Protein AF-A0A7S3HZ36-F1 (afdb_monomer_lite)

Structure (mmCIF, N/CA/C/O backbone):
data_AF-A0A7S3HZ36-F1
#
_entry.id   AF-A0A7S3HZ36-F1
#
loop_
_atom_site.group_PDB
_atom_site.id
_atom_site.type_symbol
_atom_site.label_atom_id
_atom_site.label_alt_id
_atom_site.label_comp_id
_atom_site.label_asym_id
_atom_site.label_entity_id
_atom_site.label_seq_id
_atom_site.pdbx_PDB_ins_code
_atom_site.Cartn_x
_atom_site.Cartn_y
_atom_site.Cartn_z
_atom_site.occupancy
_atom_site.B_iso_or_equiv
_atom_site.auth_seq_id
_atom_site.auth_comp_id
_atom_site.auth_asym_id
_atom_site.auth_atom_id
_atom_site.pdbx_PDB_model_num
ATOM 1 N N . SER A 1 1 ? 4.196 -13.179 -14.953 1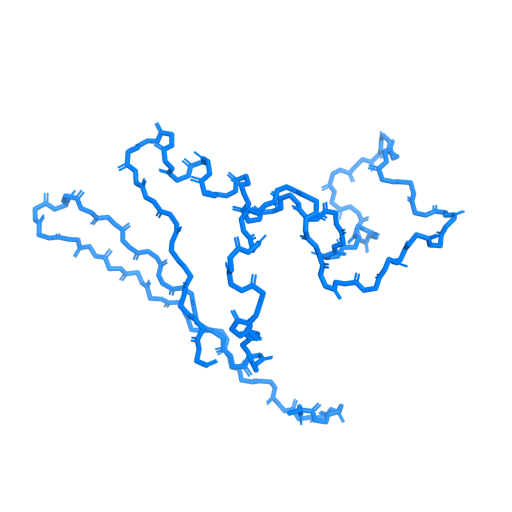.00 50.91 1 SER A N 1
ATOM 2 C CA . SER A 1 1 ? 4.191 -12.236 -16.087 1.00 50.91 1 SER A CA 1
ATOM 3 C C . SER A 1 1 ? 2.968 -12.528 -16.935 1.00 50.91 1 SER A C 1
ATOM 5 O O . SER A 1 1 ? 2.895 -13.584 -17.550 1.00 50.91 1 SER A O 1
ATOM 7 N N . HIS A 1 2 ? 1.959 -11.657 -16.898 1.00 55.88 2 HIS A N 1
ATOM 8 C CA . HIS A 1 2 ? 0.771 -11.819 -17.739 1.00 55.88 2 HIS A CA 1
ATOM 9 C C . HIS A 1 2 ? 1.094 -11.348 -19.160 1.00 55.88 2 HIS A C 1
ATOM 11 O O . HIS A 1 2 ? 1.712 -10.299 -19.337 1.00 55.88 2 HIS A O 1
ATOM 17 N N . SER A 1 3 ? 0.732 -12.144 -20.166 1.00 53.69 3 SER A N 1
ATOM 18 C CA . SER A 1 3 ? 0.863 -11.757 -21.568 1.00 53.69 3 SER A CA 1
ATOM 19 C C . SER A 1 3 ? -0.200 -10.723 -21.940 1.00 53.69 3 SER A C 1
ATOM 21 O O . SER A 1 3 ? -1.306 -10.707 -21.395 1.00 53.69 3 SER A O 1
ATOM 23 N N . VAL A 1 4 ? 0.142 -9.856 -22.892 1.00 55.03 4 VAL A N 1
ATOM 24 C CA . VAL A 1 4 ? -0.783 -8.885 -23.483 1.00 55.03 4 VAL A CA 1
ATOM 25 C C . VAL A 1 4 ? -1.951 -9.655 -24.115 1.00 55.03 4 VAL A C 1
ATOM 27 O O . VAL A 1 4 ? -1.750 -10.397 -25.072 1.00 55.03 4 VAL A O 1
ATOM 30 N N . GLY A 1 5 ? -3.150 -9.527 -23.536 1.00 61.34 5 GLY A N 1
ATOM 31 C CA . GLY A 1 5 ? -4.371 -10.225 -23.969 1.00 61.34 5 GLY A CA 1
ATOM 32 C C . GLY A 1 5 ? -4.980 -11.193 -22.945 1.00 61.34 5 GLY A C 1
ATOM 33 O O . GLY A 1 5 ? -6.094 -11.665 -23.156 1.00 61.34 5 GLY A O 1
ATOM 34 N N . ALA A 1 6 ? -4.301 -11.474 -21.828 1.00 70.31 6 ALA A N 1
ATOM 35 C CA . ALA A 1 6 ? -4.882 -12.241 -20.726 1.00 70.31 6 ALA A CA 1
ATOM 36 C C . ALA A 1 6 ? -5.792 -11.356 -19.853 1.00 70.31 6 ALA A C 1
ATOM 38 O O . ALA A 1 6 ? -5.443 -10.217 -19.543 1.00 70.31 6 ALA A O 1
ATOM 39 N N . HIS A 1 7 ? -6.942 -11.889 -19.425 1.00 86.62 7 HIS A N 1
ATOM 40 C CA . HIS A 1 7 ? -7.785 -11.245 -18.416 1.00 86.62 7 HIS A CA 1
ATOM 41 C C . HIS A 1 7 ? -6.961 -11.045 -17.137 1.00 86.62 7 HIS A C 1
ATOM 43 O O . HIS A 1 7 ? -6.519 -12.020 -16.524 1.00 86.62 7 HIS A O 1
ATOM 49 N N . LEU A 1 8 ? -6.722 -9.788 -16.758 1.00 89.44 8 LEU A N 1
ATOM 50 C CA . LEU A 1 8 ? -5.951 -9.474 -15.561 1.00 89.44 8 LEU A CA 1
ATOM 51 C C . LEU A 1 8 ? -6.710 -9.955 -14.313 1.00 89.44 8 LEU A C 1
ATOM 53 O O . LEU A 1 8 ? -7.940 -9.843 -14.267 1.00 89.44 8 LEU A O 1
ATOM 57 N N . PRO A 1 9 ? -6.014 -10.505 -13.306 1.00 93.12 9 PRO A N 1
ATOM 58 C CA . PRO A 1 9 ? -6.655 -10.862 -12.048 1.00 93.12 9 PRO A CA 1
ATOM 59 C C . PRO A 1 9 ? -7.270 -9.606 -11.405 1.00 93.12 9 PRO A C 1
ATOM 61 O O . PRO A 1 9 ? -6.659 -8.534 -11.442 1.00 93.12 9 PRO A O 1
ATOM 64 N N . PRO A 1 10 ? -8.484 -9.699 -10.836 1.00 95.25 10 PRO A N 1
ATOM 65 C CA . PRO A 1 10 ? -9.137 -8.548 -10.232 1.00 95.25 10 PRO A CA 1
ATOM 66 C C . PRO A 1 10 ? -8.415 -8.118 -8.953 1.00 95.25 10 PRO A C 1
ATOM 68 O O . PRO A 1 10 ? -7.973 -8.953 -8.161 1.00 95.25 10 PRO A O 1
ATOM 71 N N . ILE A 1 11 ? -8.382 -6.809 -8.708 1.00 96.38 11 ILE A N 1
ATOM 72 C CA . ILE A 1 11 ? -7.985 -6.260 -7.411 1.00 96.38 11 ILE A CA 1
ATOM 73 C C . ILE A 1 11 ? -9.088 -6.574 -6.400 1.00 96.38 11 ILE A C 1
ATOM 75 O O . ILE A 1 11 ? -10.256 -6.247 -6.615 1.00 96.38 11 ILE A O 1
ATOM 79 N N . LYS A 1 12 ? -8.721 -7.211 -5.289 1.00 97.88 12 LYS A N 1
ATOM 80 C CA . LYS A 1 12 ? -9.650 -7.571 -4.212 1.00 97.88 12 LYS A CA 1
ATOM 81 C C . LYS A 1 12 ? -9.557 -6.519 -3.115 1.00 97.88 12 LYS A C 1
ATOM 83 O O . LYS A 1 12 ? -8.483 -6.313 -2.553 1.00 97.88 12 LYS A O 1
ATOM 88 N N . VAL A 1 13 ? -10.680 -5.878 -2.800 1.00 98.12 13 VAL A N 1
ATOM 89 C CA . VAL A 1 13 ? -10.792 -4.924 -1.689 1.00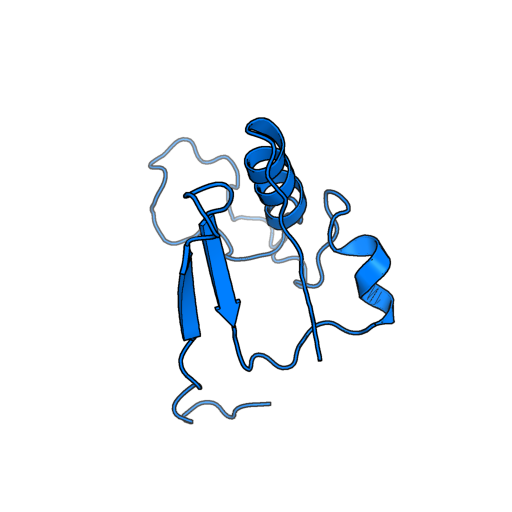 98.12 13 VAL A CA 1
ATOM 90 C C . VAL A 1 13 ? -11.689 -5.525 -0.618 1.00 98.12 13 VAL A C 1
ATOM 92 O O . VAL A 1 13 ? -12.808 -5.944 -0.906 1.00 98.12 13 VAL A O 1
ATOM 95 N N . ILE A 1 14 ? -11.189 -5.585 0.612 1.00 97.81 14 ILE A N 1
ATOM 96 C CA . ILE A 1 14 ? -11.929 -6.052 1.785 1.00 97.81 14 ILE A CA 1
ATOM 97 C C . ILE A 1 14 ? -11.990 -4.901 2.778 1.00 97.81 14 ILE A C 1
ATOM 99 O O . ILE A 1 14 ? -10.954 -4.345 3.137 1.00 97.81 14 ILE A O 1
ATOM 103 N N . ILE A 1 15 ? -13.199 -4.570 3.219 1.00 96.94 15 ILE A N 1
ATOM 104 C CA . ILE A 1 15 ? -13.450 -3.593 4.275 1.00 96.94 15 ILE A CA 1
ATOM 105 C C . ILE A 1 15 ? -13.885 -4.383 5.502 1.00 96.94 15 ILE A C 1
ATOM 107 O O . ILE A 1 15 ? -14.808 -5.193 5.417 1.00 96.94 15 ILE A O 1
ATOM 111 N N . ALA A 1 16 ? -13.187 -4.183 6.611 1.00 95.69 16 ALA A N 1
ATOM 112 C CA . ALA A 1 16 ? -13.479 -4.821 7.882 1.00 95.69 16 ALA A CA 1
ATOM 113 C C . ALA A 1 16 ? -13.569 -3.766 8.983 1.00 95.69 16 ALA A C 1
ATOM 115 O O . ALA A 1 16 ? -12.874 -2.751 8.942 1.00 95.69 16 ALA A O 1
ATOM 116 N N . ASP A 1 17 ? -14.423 -4.048 9.954 1.00 95.12 17 ASP A N 1
ATOM 117 C CA . ASP A 1 17 ? -14.623 -3.254 11.157 1.00 95.12 17 ASP A CA 1
ATOM 118 C C . ASP A 1 17 ? -14.101 -4.055 12.354 1.00 95.12 17 ASP A C 1
ATOM 120 O O . ASP A 1 17 ? -14.301 -5.274 12.429 1.00 95.12 17 ASP A O 1
ATOM 124 N N . GLY A 1 18 ? -13.358 -3.385 13.227 1.00 89.56 18 GLY A N 1
ATOM 125 C CA . GLY A 1 18 ? -12.775 -3.949 14.435 1.00 89.56 18 GLY A CA 1
ATOM 126 C C . GLY A 1 18 ? -13.815 -4.145 15.534 1.00 89.56 18 GLY A C 1
ATOM 127 O O . GLY A 1 18 ? -14.955 -3.684 15.450 1.00 89.56 18 GLY A O 1
ATOM 128 N N . GLU A 1 19 ? -13.429 -4.830 16.610 1.00 91.00 19 GLU A N 1
ATOM 129 C CA . GLU A 1 19 ? -14.305 -4.929 17.776 1.00 91.00 19 GLU A CA 1
ATOM 130 C C . GLU A 1 19 ? -14.590 -3.518 18.318 1.00 91.00 19 GLU A C 1
ATOM 132 O O . GLU A 1 19 ? -13.688 -2.688 18.393 1.00 91.00 19 GLU A O 1
ATOM 137 N N . LYS A 1 20 ? -15.854 -3.225 18.652 1.00 90.06 20 LYS A N 1
ATOM 138 C CA . LYS A 1 20 ? -16.298 -1.920 19.187 1.00 90.06 20 LYS A CA 1
ATOM 139 C C . LYS A 1 20 ? -15.942 -0.701 18.315 1.00 90.06 20 LYS A C 1
ATOM 141 O O . LYS A 1 20 ? -15.905 0.413 18.837 1.00 90.06 20 LYS A O 1
ATOM 146 N N . ASN A 1 21 ? -15.743 -0.887 17.009 1.00 85.06 21 ASN A N 1
ATOM 147 C CA . ASN A 1 21 ? -15.362 0.167 16.062 1.00 85.06 21 ASN A CA 1
ATOM 148 C C . ASN A 1 21 ? -14.020 0.836 16.417 1.00 85.06 21 ASN A C 1
ATOM 150 O O . ASN A 1 21 ? -13.825 2.026 16.165 1.00 85.06 21 ASN A O 1
ATOM 154 N N . GLU A 1 22 ? -13.114 0.090 17.056 1.00 92.31 22 GLU A N 1
ATOM 155 C CA . GLU A 1 22 ? -11.784 0.579 17.438 1.00 92.31 22 GLU A CA 1
ATOM 156 C C . GLU A 1 22 ? -10.877 0.762 16.210 1.00 92.31 22 GLU A C 1
ATOM 158 O O . GLU A 1 22 ? -10.066 1.685 16.175 1.00 92.31 22 GLU A O 1
ATOM 163 N N . ASP A 1 23 ? -11.080 -0.063 15.177 1.00 92.06 23 ASP A N 1
ATOM 164 C CA . ASP A 1 23 ? -10.305 -0.070 13.938 1.00 92.06 23 ASP A CA 1
ATOM 165 C C . ASP A 1 23 ? -11.220 -0.180 12.713 1.00 92.06 23 ASP A C 1
ATOM 167 O O . ASP A 1 23 ? -12.188 -0.933 12.712 1.00 92.06 23 ASP A O 1
ATOM 171 N N . VAL A 1 24 ? -10.856 0.483 11.615 1.00 94.81 24 VAL A N 1
ATOM 172 C CA . VAL A 1 24 ? -11.422 0.218 10.284 1.00 94.81 24 VAL A CA 1
ATOM 173 C C . VAL A 1 24 ? -10.282 -0.171 9.357 1.00 94.81 24 VAL A C 1
ATOM 175 O O . VAL A 1 24 ? -9.335 0.592 9.162 1.00 94.81 24 VAL A O 1
ATOM 178 N N . VAL A 1 25 ? -10.365 -1.361 8.763 1.00 96.12 25 VAL A N 1
ATOM 179 C CA . VAL A 1 25 ? -9.312 -1.905 7.900 1.00 96.12 25 VAL A CA 1
ATOM 180 C C . VAL A 1 25 ? -9.800 -1.975 6.463 1.00 96.12 25 VAL A C 1
ATOM 182 O O . VAL A 1 25 ? -10.771 -2.661 6.151 1.00 96.12 25 VAL A O 1
ATOM 185 N N . ILE A 1 26 ? -9.066 -1.321 5.564 1.00 97.62 26 ILE A N 1
ATOM 186 C CA . ILE A 1 26 ? -9.229 -1.462 4.117 1.00 97.62 26 ILE A CA 1
ATOM 187 C C . ILE A 1 26 ? -8.034 -2.256 3.597 1.00 97.62 26 ILE A C 1
ATOM 189 O O . ILE A 1 26 ? -6.920 -1.740 3.505 1.00 97.62 26 ILE A O 1
ATOM 193 N N . LYS A 1 27 ? -8.251 -3.528 3.257 1.00 97.94 27 LYS A N 1
ATOM 194 C CA . LYS A 1 27 ? -7.222 -4.383 2.663 1.00 97.94 27 LYS A CA 1
ATOM 195 C C . LYS A 1 27 ? -7.388 -4.417 1.151 1.00 97.94 27 LYS A C 1
ATOM 197 O O . LYS A 1 27 ? -8.386 -4.930 0.652 1.00 97.94 27 LYS A O 1
ATOM 202 N N . VAL A 1 28 ? -6.378 -3.927 0.440 1.00 98.19 28 VAL A N 1
ATOM 203 C CA . VAL A 1 28 ? -6.267 -4.018 -1.020 1.00 98.19 28 VAL A CA 1
ATOM 204 C C . VAL A 1 28 ? -5.284 -5.136 -1.357 1.00 98.19 28 VAL A C 1
ATOM 206 O O . VAL A 1 28 ? -4.207 -5.212 -0.769 1.00 98.19 28 VAL A O 1
ATOM 209 N N . SER A 1 29 ? -5.658 -6.045 -2.252 1.00 97.88 29 SER A N 1
ATOM 210 C CA . SER A 1 29 ? -4.816 -7.169 -2.669 1.00 97.88 29 SER A CA 1
ATOM 211 C C . SER A 1 29 ? -4.800 -7.298 -4.186 1.00 97.88 29 SER A C 1
ATOM 213 O O . SER A 1 29 ? -5.855 -7.324 -4.822 1.00 97.88 29 SER A O 1
ATOM 215 N N . ASP A 1 30 ? -3.598 -7.408 -4.741 1.00 96.19 30 ASP A N 1
ATOM 216 C CA . ASP A 1 30 ? -3.335 -7.610 -6.161 1.00 96.19 30 ASP A CA 1
ATOM 217 C C . ASP A 1 30 ? -2.548 -8.908 -6.409 1.00 96.19 30 ASP A C 1
ATOM 219 O O . ASP A 1 30 ? -2.037 -9.539 -5.484 1.00 96.19 30 ASP A O 1
ATOM 223 N N . GLU A 1 31 ? -2.469 -9.312 -7.677 1.00 95.56 31 GLU A N 1
ATOM 224 C CA . GLU A 1 31 ? -1.655 -10.441 -8.146 1.00 95.56 31 GLU A CA 1
ATOM 225 C C . GLU A 1 31 ? -0.583 -9.947 -9.146 1.00 95.56 31 GLU A C 1
ATOM 227 O O . GLU A 1 31 ? -0.251 -10.604 -10.130 1.00 95.56 31 GLU A O 1
ATOM 232 N N . GLY A 1 32 ? -0.025 -8.756 -8.898 1.00 92.06 32 GLY A N 1
ATOM 233 C CA . GLY A 1 32 ? 0.945 -8.059 -9.750 1.00 92.06 32 GLY A CA 1
ATOM 234 C C . GLY A 1 32 ? 2.383 -8.583 -9.673 1.00 92.06 32 GLY A C 1
ATOM 235 O O . GLY A 1 32 ? 3.280 -8.008 -10.286 1.00 92.06 32 GLY A O 1
ATOM 236 N N . GLY A 1 33 ? 2.622 -9.675 -8.943 1.00 93.69 33 GLY A N 1
ATOM 237 C CA . GLY A 1 33 ? 3.940 -10.307 -8.802 1.00 93.69 33 GLY A CA 1
ATOM 238 C C . GLY A 1 33 ? 4.766 -9.836 -7.601 1.00 93.69 33 GLY A C 1
ATOM 239 O O . GLY A 1 33 ? 5.848 -10.375 -7.381 1.00 93.69 33 GLY A O 1
ATOM 240 N N . GLY A 1 34 ? 4.249 -8.893 -6.810 1.00 94.88 34 GLY A N 1
ATOM 241 C CA . GLY A 1 34 ? 4.832 -8.498 -5.528 1.00 94.88 34 GLY A CA 1
ATOM 242 C C . GLY A 1 34 ? 6.068 -7.594 -5.613 1.00 94.88 34 GLY A C 1
ATOM 243 O O . GLY A 1 34 ? 6.455 -7.079 -6.662 1.00 94.88 34 GLY A O 1
ATOM 244 N N . ILE A 1 35 ? 6.682 -7.378 -4.452 1.00 96.31 35 ILE A N 1
ATOM 245 C CA . ILE A 1 35 ? 7.848 -6.534 -4.208 1.00 96.31 35 ILE A CA 1
ATOM 246 C C . ILE A 1 35 ? 9.026 -7.435 -3.809 1.00 96.31 35 ILE A C 1
ATOM 248 O O . ILE A 1 35 ? 8.935 -8.158 -2.813 1.00 96.31 35 ILE A O 1
ATOM 252 N N . PRO A 1 36 ? 10.179 -7.357 -4.503 1.00 95.81 36 PRO A N 1
ATOM 253 C CA . PRO A 1 36 ? 11.383 -8.068 -4.090 1.00 95.81 36 PRO A CA 1
ATOM 254 C C . PRO A 1 36 ? 11.769 -7.746 -2.641 1.00 95.81 36 PRO A C 1
ATOM 256 O O . PRO A 1 36 ? 11.819 -6.580 -2.244 1.00 95.81 36 PRO A O 1
ATOM 259 N N . ARG A 1 37 ? 12.129 -8.764 -1.849 1.00 95.50 37 ARG A N 1
ATOM 260 C CA . ARG A 1 37 ? 12.499 -8.588 -0.428 1.00 95.50 37 ARG A CA 1
ATOM 261 C C . ARG A 1 37 ? 13.636 -7.584 -0.211 1.00 95.50 37 ARG A C 1
ATOM 263 O O . ARG A 1 37 ? 13.645 -6.887 0.797 1.00 95.50 37 ARG A O 1
ATOM 270 N N . SER A 1 38 ? 14.556 -7.463 -1.169 1.00 96.38 38 SER A N 1
ATOM 271 C CA . SER A 1 38 ? 15.638 -6.468 -1.157 1.00 96.38 38 SER A CA 1
ATOM 272 C C . SER A 1 38 ? 15.143 -5.016 -1.221 1.00 96.38 38 SER A C 1
ATOM 274 O O . SER A 1 38 ? 15.865 -4.103 -0.825 1.00 96.38 38 SER A O 1
ATOM 276 N N . HIS A 1 39 ? 13.926 -4.776 -1.716 1.00 96.31 39 HIS A N 1
ATOM 277 C CA . HIS A 1 39 ? 13.321 -3.447 -1.817 1.00 96.31 39 HIS A CA 1
ATOM 278 C C . HIS A 1 39 ? 12.468 -3.081 -0.602 1.00 96.31 39 HIS A C 1
ATOM 280 O O . HIS A 1 39 ? 12.325 -1.891 -0.329 1.00 96.31 39 HIS A O 1
ATOM 286 N N . MET A 1 40 ? 11.961 -4.063 0.154 1.00 95.75 40 MET A N 1
ATOM 287 C CA . MET A 1 40 ? 11.082 -3.843 1.313 1.00 95.75 40 MET A CA 1
ATOM 288 C C . MET A 1 40 ? 11.589 -2.788 2.314 1.00 95.75 40 MET A C 1
ATOM 290 O O . MET A 1 40 ? 10.778 -1.966 2.734 1.00 95.75 40 MET A O 1
ATOM 294 N N . PRO A 1 41 ? 12.893 -2.703 2.658 1.00 96.50 41 PRO A N 1
ATOM 295 C CA . PRO A 1 41 ? 13.375 -1.666 3.575 1.00 96.50 41 PRO A CA 1
ATOM 296 C C . PRO A 1 41 ? 13.223 -0.228 3.053 1.00 96.50 41 PRO A C 1
ATOM 298 O O . PRO A 1 41 ? 13.285 0.712 3.839 1.00 96.50 41 PRO A O 1
ATOM 301 N N . ARG A 1 42 ? 13.049 -0.041 1.736 1.00 96.69 42 ARG A N 1
ATOM 302 C CA . ARG A 1 42 ? 13.059 1.268 1.063 1.00 96.69 42 ARG A CA 1
ATOM 303 C C . ARG A 1 42 ? 11.700 1.712 0.526 1.00 96.69 42 ARG A C 1
ATOM 305 O O . ARG A 1 42 ? 11.582 2.854 0.107 1.00 96.69 42 ARG A O 1
ATOM 312 N N . ILE A 1 43 ? 10.668 0.864 0.542 1.00 96.56 43 ILE A N 1
ATOM 313 C CA . ILE A 1 43 ? 9.363 1.186 -0.078 1.00 96.56 43 ILE A CA 1
ATOM 314 C C . ILE A 1 43 ? 8.675 2.420 0.527 1.00 96.56 43 ILE A C 1
ATOM 316 O O . ILE A 1 43 ? 7.870 3.062 -0.136 1.00 96.56 43 ILE A O 1
ATOM 320 N N . PHE A 1 44 ? 9.008 2.765 1.774 1.00 97.12 44 PHE A N 1
ATOM 321 C CA . PHE A 1 44 ? 8.523 3.970 2.451 1.00 97.12 44 PHE A CA 1
ATOM 322 C C . PHE A 1 44 ? 9.530 5.129 2.431 1.00 97.12 44 PHE A C 1
ATOM 324 O O . PHE A 1 44 ? 9.281 6.158 3.051 1.00 97.12 44 PHE A O 1
ATOM 331 N N . SER A 1 45 ? 10.676 4.992 1.765 1.00 96.88 45 SER A N 1
ATOM 332 C CA . SER A 1 45 ? 11.611 6.101 1.585 1.00 96.88 45 SER A CA 1
ATOM 333 C C . SER A 1 45 ? 11.071 7.058 0.525 1.00 96.88 45 SER A C 1
ATOM 335 O O . SER A 1 45 ? 10.674 6.630 -0.557 1.00 96.88 45 SER A O 1
ATOM 337 N N . TYR A 1 46 ? 11.085 8.359 0.816 1.00 95.06 46 TYR A N 1
ATOM 338 C CA . TYR A 1 46 ? 10.772 9.375 -0.188 1.00 95.06 46 TYR A CA 1
ATOM 339 C C . TYR A 1 46 ? 11.692 9.238 -1.404 1.00 95.06 46 TYR A C 1
ATOM 341 O O . TYR A 1 46 ? 12.886 8.970 -1.260 1.00 95.06 46 TYR A O 1
ATOM 349 N N . LEU A 1 47 ? 11.119 9.442 -2.591 1.00 91.62 47 LEU A N 1
ATOM 350 C CA . LEU A 1 47 ? 11.780 9.357 -3.897 1.00 91.62 47 LEU A CA 1
ATOM 351 C C . LEU A 1 47 ? 12.279 7.953 -4.286 1.00 91.62 47 LEU A C 1
ATOM 353 O O . LEU A 1 47 ? 12.846 7.787 -5.365 1.00 91.62 47 LEU A O 1
ATOM 357 N N . PHE A 1 48 ? 12.049 6.921 -3.467 1.00 93.56 48 PHE A N 1
ATOM 358 C CA . PHE A 1 48 ? 12.315 5.548 -3.885 1.00 93.56 48 PHE A CA 1
ATOM 359 C C . PHE A 1 48 ? 11.285 5.113 -4.934 1.00 93.56 48 PHE A C 1
ATOM 361 O O . PHE A 1 48 ? 10.076 5.178 -4.717 1.00 93.56 48 PHE A O 1
ATOM 368 N N . THR A 1 49 ? 11.770 4.649 -6.083 1.00 91.69 49 THR A N 1
ATOM 369 C CA . THR A 1 49 ? 10.943 4.189 -7.199 1.00 91.69 49 THR A CA 1
ATOM 370 C C . THR A 1 49 ? 11.649 3.059 -7.941 1.00 91.69 49 THR A C 1
ATOM 372 O O . THR A 1 49 ? 12.877 3.028 -8.030 1.00 91.69 49 THR A O 1
ATOM 375 N N . THR A 1 50 ? 10.873 2.122 -8.478 1.00 90.88 50 THR A N 1
ATOM 376 C CA . THR A 1 50 ? 11.348 1.106 -9.432 1.00 90.88 50 THR A CA 1
ATOM 377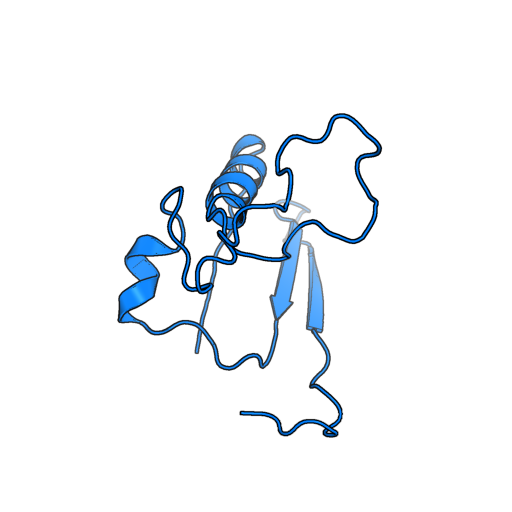 C C . THR A 1 50 ? 10.873 1.386 -10.851 1.00 90.88 50 THR A C 1
ATOM 379 O O . THR A 1 50 ? 11.262 0.668 -11.769 1.00 90.88 50 THR A O 1
ATOM 382 N N . ALA A 1 51 ? 10.012 2.393 -11.038 1.00 86.75 51 ALA A N 1
ATOM 383 C CA . ALA A 1 51 ? 9.645 2.841 -12.370 1.00 86.75 51 ALA A CA 1
ATOM 384 C C . ALA A 1 51 ? 10.913 3.361 -13.046 1.00 86.75 51 ALA A C 1
ATOM 386 O O . ALA A 1 51 ? 11.657 4.151 -12.456 1.00 86.75 51 ALA A O 1
ATOM 387 N N . THR A 1 52 ? 11.159 2.917 -14.278 1.00 74.31 52 THR A N 1
ATOM 388 C CA . THR A 1 52 ? 12.147 3.582 -15.119 1.00 74.31 52 THR A CA 1
ATOM 389 C C . THR A 1 52 ? 11.747 5.044 -15.196 1.00 74.31 52 THR A C 1
ATOM 391 O O . THR A 1 52 ? 10.564 5.321 -15.414 1.00 74.31 52 THR A O 1
ATOM 394 N N . PRO A 1 53 ? 12.679 5.978 -14.990 1.00 60.25 53 PRO A N 1
ATOM 395 C CA . PRO A 1 53 ? 12.349 7.373 -15.127 1.00 60.25 53 PRO A CA 1
ATOM 396 C C . PRO A 1 53 ? 11.806 7.617 -16.533 1.00 60.25 53 PRO A C 1
ATOM 398 O O . PRO A 1 53 ? 12.563 7.645 -17.495 1.00 60.25 53 PRO A O 1
ATOM 401 N N . ALA A 1 54 ? 10.502 7.866 -16.641 1.00 53.22 54 ALA A N 1
ATOM 402 C CA . ALA A 1 54 ? 9.931 8.610 -17.755 1.00 53.22 54 ALA A CA 1
ATOM 403 C C . ALA A 1 54 ? 10.303 10.099 -17.605 1.00 53.22 54 ALA A C 1
ATOM 405 O O . ALA A 1 54 ? 9.487 10.983 -17.838 1.00 53.22 54 ALA A O 1
ATOM 406 N N . PHE A 1 55 ? 11.546 10.392 -17.197 1.00 50.91 55 PHE A N 1
ATOM 407 C CA . PHE A 1 55 ? 12.151 11.714 -17.323 1.00 50.91 55 PHE A CA 1
ATOM 408 C C . PHE A 1 55 ? 12.541 11.938 -18.794 1.00 50.91 55 PHE A C 1
ATOM 410 O O . PHE A 1 55 ? 13.621 12.440 -19.085 1.00 50.91 55 PHE A O 1
ATOM 417 N N . ASP A 1 56 ? 11.668 11.573 -19.736 1.00 45.12 56 ASP A N 1
ATOM 418 C CA . ASP A 1 56 ? 11.700 12.146 -21.073 1.00 45.12 56 ASP A CA 1
ATOM 419 C C . ASP A 1 56 ? 11.112 13.553 -20.940 1.00 45.12 56 ASP A C 1
ATOM 421 O O . ASP A 1 56 ? 9.902 13.761 -20.950 1.00 45.12 56 ASP A O 1
ATOM 425 N N . ALA A 1 57 ? 12.006 14.492 -20.627 1.00 45.25 57 ALA A N 1
ATOM 426 C CA . ALA A 1 57 ? 12.136 15.856 -21.150 1.00 45.25 57 ALA A CA 1
ATOM 427 C C . ALA A 1 57 ? 10.896 16.650 -21.652 1.00 45.25 57 ALA A C 1
ATOM 429 O O . ALA A 1 57 ? 11.065 17.534 -22.489 1.00 45.25 57 ALA A O 1
ATOM 430 N N . GLY A 1 58 ? 9.673 16.413 -21.169 1.00 49.19 58 GLY A N 1
ATOM 431 C CA . GLY A 1 58 ? 8.490 17.104 -21.705 1.00 49.19 58 GLY A CA 1
ATOM 432 C C . GLY A 1 58 ? 7.181 16.969 -20.928 1.00 49.19 58 GLY A C 1
ATOM 433 O O . GLY A 1 58 ? 6.314 17.822 -21.092 1.00 49.19 58 GLY A O 1
ATOM 434 N N . SER A 1 59 ? 7.029 15.975 -20.047 1.00 52.53 59 SER A N 1
ATOM 435 C CA . SER A 1 59 ? 5.870 15.903 -19.144 1.00 52.53 59 SER A CA 1
ATOM 436 C C . SER A 1 59 ? 6.026 16.961 -18.055 1.00 52.53 59 SER A C 1
ATOM 438 O O . SER A 1 59 ? 6.755 16.767 -17.079 1.00 52.53 59 SER A O 1
ATOM 440 N N . SER A 1 60 ? 5.366 18.101 -18.219 1.00 51.25 60 SER A N 1
ATOM 441 C CA . SER A 1 60 ? 5.321 19.172 -17.233 1.00 51.25 60 SER A CA 1
ATOM 442 C C . SER A 1 60 ? 4.626 18.690 -15.959 1.00 51.25 60 SER A C 1
ATOM 444 O O . SER A 1 60 ? 3.433 18.875 -15.767 1.00 51.25 60 SER A O 1
ATOM 446 N N . ILE A 1 61 ? 5.407 18.130 -15.033 1.00 54.69 61 ILE A N 1
ATOM 447 C CA . ILE A 1 61 ? 4.989 17.764 -13.664 1.00 54.69 61 ILE A CA 1
ATOM 448 C C . ILE A 1 61 ? 4.322 18.957 -12.935 1.00 54.69 61 ILE A C 1
ATOM 450 O O . ILE A 1 61 ? 3.597 18.771 -11.964 1.00 54.69 61 ILE A O 1
ATOM 454 N N . PHE A 1 62 ? 4.535 20.183 -13.428 1.00 52.31 62 PHE A N 1
ATOM 455 C CA . PHE A 1 62 ? 3.998 21.432 -12.893 1.00 52.31 62 PHE A CA 1
ATOM 456 C C . PHE A 1 62 ? 3.196 22.260 -13.917 1.00 52.31 62 PHE A C 1
ATOM 458 O O . PHE A 1 62 ? 3.140 23.482 -13.781 1.00 52.31 62 PHE A O 1
ATOM 465 N N . SER A 1 63 ? 2.605 21.670 -14.969 1.00 48.97 63 SER A N 1
ATOM 466 C CA . SER A 1 63 ? 1.679 22.445 -15.812 1.00 48.97 63 SER A CA 1
ATOM 467 C C . SER A 1 63 ? 0.446 22.825 -14.998 1.00 48.97 63 SER A C 1
ATOM 469 O O . SER A 1 63 ? -0.344 21.972 -14.611 1.00 48.97 63 SER A O 1
ATOM 471 N N . SER A 1 64 ? 0.298 24.125 -14.744 1.00 49.62 64 SER A N 1
ATOM 472 C CA . SER A 1 64 ? -0.759 24.774 -13.958 1.00 49.62 64 SER A CA 1
ATOM 47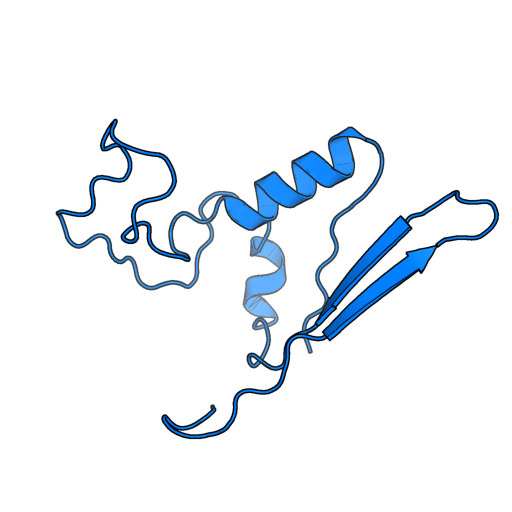3 C C . SER A 1 64 ? -2.170 24.689 -14.571 1.00 49.62 64 SER A C 1
ATOM 475 O O . SER A 1 64 ? -2.939 25.643 -14.474 1.00 49.62 64 SER A O 1
ATOM 477 N N . ALA A 1 65 ? -2.526 23.587 -15.228 1.00 47.69 65 ALA A N 1
ATOM 478 C CA . ALA A 1 65 ? -3.797 23.424 -15.919 1.00 47.69 65 ALA A CA 1
ATOM 479 C C . ALA A 1 65 ? -4.425 22.067 -15.571 1.00 47.69 65 ALA A C 1
ATOM 481 O O . ALA A 1 65 ? -3.992 21.044 -16.077 1.00 47.69 65 ALA A O 1
ATOM 482 N N . GLY A 1 66 ? -5.455 22.091 -14.718 1.00 46.44 66 GLY A N 1
ATOM 483 C CA . GLY A 1 66 ? -6.443 21.013 -14.587 1.00 46.44 66 GLY A CA 1
ATOM 484 C C . GLY A 1 66 ? -5.922 19.701 -13.991 1.00 46.44 66 GLY A C 1
ATOM 485 O O . GLY A 1 66 ? -5.432 18.833 -14.699 1.00 46.44 66 GLY A O 1
ATOM 486 N N . ASP A 1 67 ? -6.142 19.530 -12.689 1.00 50.38 67 ASP A N 1
ATOM 487 C CA . ASP A 1 67 ? -5.703 18.445 -11.787 1.00 50.38 67 ASP A CA 1
ATOM 488 C C . ASP A 1 67 ? -6.092 16.988 -12.177 1.00 50.38 67 ASP A C 1
ATOM 490 O O . ASP A 1 67 ? -5.943 16.073 -11.376 1.00 50.38 67 ASP A O 1
ATOM 494 N N . HIS A 1 68 ? -6.598 16.720 -13.389 1.00 53.72 68 HIS A N 1
ATOM 495 C CA . HIS A 1 68 ? -7.038 15.381 -13.820 1.00 53.72 68 HIS A CA 1
ATOM 496 C C . HIS A 1 68 ? -6.884 15.072 -15.328 1.00 53.72 68 HIS A C 1
ATOM 498 O O . HIS A 1 68 ? -7.378 14.035 -15.783 1.00 53.72 68 HIS A O 1
ATOM 504 N N . ASP A 1 69 ? -6.190 15.896 -16.122 1.00 47.28 69 ASP A N 1
ATOM 505 C CA . ASP A 1 69 ? -6.001 15.613 -17.553 1.00 47.28 69 ASP A CA 1
ATOM 506 C C . ASP A 1 69 ? -4.844 14.625 -17.807 1.00 47.28 69 ASP A C 1
ATOM 508 O O . ASP A 1 69 ? -3.690 14.992 -17.976 1.00 47.28 69 ASP A O 1
ATOM 512 N N . ARG A 1 70 ? -5.200 13.333 -17.803 1.00 52.16 70 ARG A N 1
ATOM 513 C CA . ARG A 1 70 ? -4.727 12.203 -18.643 1.00 52.16 70 ARG A CA 1
ATOM 514 C C . ARG A 1 70 ? -3.227 11.906 -18.865 1.00 52.16 70 ARG A C 1
ATOM 516 O O . ARG A 1 70 ? -2.961 10.839 -19.415 1.00 52.16 70 ARG A O 1
ATOM 523 N N . GLU A 1 71 ? -2.266 12.720 -18.435 1.00 56.38 71 GLU A N 1
ATOM 524 C CA . GLU A 1 71 ? -0.839 12.529 -18.776 1.00 56.38 71 GLU A CA 1
ATOM 525 C C . GLU A 1 71 ? 0.131 12.532 -17.586 1.00 56.38 71 GLU A C 1
ATOM 527 O O . GLU A 1 71 ? 1.343 12.453 -17.775 1.00 56.38 71 GLU A O 1
ATOM 532 N N . SER A 1 72 ? -0.361 12.530 -16.345 1.00 58.16 72 SER A N 1
ATOM 533 C CA . SER A 1 72 ? 0.524 12.315 -15.195 1.00 58.16 72 SER A CA 1
ATOM 534 C C . SER A 1 72 ? 0.944 10.840 -15.115 1.00 58.16 72 SER A C 1
ATOM 536 O O . SER A 1 72 ? 0.076 9.960 -15.062 1.00 58.16 72 SER A O 1
ATOM 538 N N . PRO A 1 73 ? 2.254 10.527 -15.083 1.00 65.38 73 PRO A N 1
ATOM 539 C CA . PRO A 1 73 ? 2.714 9.150 -14.982 1.00 65.38 73 PRO A CA 1
ATOM 540 C C . PRO A 1 73 ? 2.207 8.516 -13.680 1.00 65.38 73 PRO A C 1
ATOM 542 O O . PRO A 1 73 ? 2.383 9.068 -12.595 1.00 65.38 73 PRO A O 1
ATOM 545 N N . LEU A 1 74 ? 1.600 7.329 -13.788 1.00 74.50 74 LEU A N 1
ATOM 546 C CA . LEU A 1 74 ? 1.007 6.602 -12.653 1.00 74.50 74 LEU A CA 1
ATOM 547 C C . LEU A 1 74 ? 2.028 6.296 -11.537 1.00 74.50 74 LEU A C 1
ATOM 549 O O . LEU A 1 74 ? 1.664 6.169 -10.370 1.00 74.50 74 LEU A O 1
ATOM 553 N N . ALA A 1 75 ? 3.308 6.170 -11.890 1.00 81.56 75 ALA A N 1
ATOM 554 C CA . ALA A 1 75 ? 4.415 5.935 -10.972 1.00 81.56 75 ALA A CA 1
ATOM 555 C C . ALA A 1 75 ? 5.677 6.666 -11.453 1.00 81.56 75 ALA A C 1
ATOM 557 O O . ALA A 1 75 ? 5.826 6.946 -12.639 1.00 81.56 75 ALA A O 1
ATOM 558 N N . GLY A 1 76 ? 6.614 6.935 -10.540 1.00 81.31 76 GLY A N 1
ATOM 559 C CA . GLY A 1 76 ? 7.926 7.490 -10.899 1.00 81.31 76 GLY A CA 1
ATOM 560 C C . GLY A 1 76 ? 8.509 8.449 -9.869 1.00 81.31 76 GLY A C 1
ATOM 561 O O . GLY A 1 76 ? 9.711 8.437 -9.646 1.00 81.31 76 GLY A O 1
ATOM 562 N N . LEU A 1 77 ? 7.672 9.228 -9.183 1.00 84.38 77 LEU A N 1
ATOM 563 C CA . LEU A 1 77 ? 8.153 10.262 -8.257 1.00 84.38 77 LEU A CA 1
ATOM 564 C C . LEU A 1 77 ? 8.481 9.730 -6.853 1.00 84.38 77 LEU A C 1
ATOM 566 O O . LEU A 1 77 ? 9.180 10.386 -6.090 1.00 84.38 77 LEU A O 1
ATOM 570 N N . GLY A 1 78 ? 7.993 8.539 -6.496 1.00 89.44 78 GLY A N 1
ATOM 571 C CA . GLY A 1 78 ? 8.388 7.856 -5.258 1.00 89.44 78 GLY A CA 1
ATOM 572 C C . GLY A 1 78 ? 7.893 8.503 -3.957 1.00 89.44 78 GLY A C 1
ATOM 573 O O . GLY A 1 78 ? 8.466 8.254 -2.901 1.00 89.44 78 GLY A O 1
ATOM 574 N N . TYR A 1 79 ? 6.848 9.338 -3.994 1.00 91.81 79 TYR A N 1
ATOM 575 C CA . TYR A 1 79 ? 6.259 9.941 -2.786 1.00 91.81 79 TYR A CA 1
ATOM 576 C C . TYR A 1 79 ? 4.926 9.316 -2.342 1.00 91.81 79 TYR A C 1
ATOM 578 O O . TYR A 1 79 ? 4.491 9.552 -1.219 1.00 91.81 79 TYR A O 1
ATOM 586 N N . GLY A 1 80 ? 4.270 8.508 -3.184 1.00 93.56 80 GLY A N 1
ATOM 587 C CA . GLY A 1 80 ? 2.911 8.012 -2.921 1.00 93.56 80 GLY A CA 1
ATOM 588 C C . GLY A 1 80 ? 2.789 7.189 -1.633 1.00 93.56 80 GLY A C 1
ATOM 589 O O . GLY A 1 80 ? 1.978 7.514 -0.766 1.00 93.56 80 GLY A O 1
ATOM 590 N N . LEU A 1 81 ? 3.627 6.160 -1.470 1.00 96.12 81 LEU A N 1
ATOM 591 C CA . LEU A 1 81 ? 3.638 5.307 -0.273 1.00 96.12 81 LEU A CA 1
ATOM 592 C C . LEU A 1 81 ? 3.980 6.057 1.028 1.00 96.12 81 LEU A C 1
ATOM 594 O O . LEU A 1 81 ? 3.211 5.930 1.987 1.00 96.12 81 LEU A O 1
ATOM 598 N N . PRO A 1 82 ? 5.075 6.844 1.112 1.00 97.44 82 PRO A N 1
ATOM 599 C CA . PRO A 1 82 ? 5.376 7.594 2.332 1.00 97.44 82 PRO A CA 1
ATOM 600 C C . PRO A 1 82 ? 4.299 8.622 2.699 1.00 97.44 82 PRO A C 1
ATOM 602 O O . PRO A 1 82 ? 3.962 8.747 3.879 1.00 97.44 82 PRO A O 1
ATOM 605 N N . ILE A 1 83 ? 3.712 9.316 1.717 1.00 96.94 83 ILE A N 1
ATOM 606 C CA . ILE A 1 83 ? 2.622 10.272 1.965 1.00 96.94 83 ILE A CA 1
ATOM 607 C C . ILE A 1 83 ? 1.369 9.546 2.464 1.00 96.94 83 ILE A C 1
ATOM 609 O O . ILE A 1 83 ? 0.811 9.931 3.489 1.00 96.94 83 ILE A O 1
ATOM 613 N N . SER A 1 84 ? 0.962 8.456 1.808 1.00 97.25 84 SER A N 1
ATOM 614 C CA . SER A 1 84 ? -0.229 7.686 2.201 1.00 97.25 84 SER A CA 1
ATOM 615 C C . SER A 1 84 ? -0.119 7.155 3.6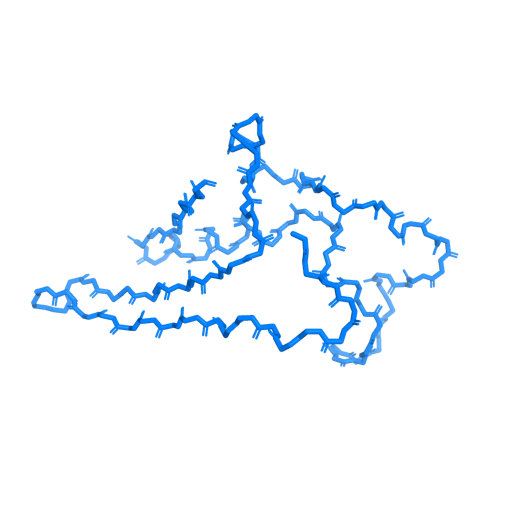32 1.00 97.25 84 SER A C 1
ATOM 617 O O . SER A 1 84 ? -1.066 7.252 4.412 1.00 97.25 84 SER A O 1
ATOM 619 N N . ARG A 1 85 ? 1.063 6.660 4.025 1.00 97.50 85 ARG A N 1
ATOM 620 C CA . ARG A 1 85 ? 1.315 6.230 5.407 1.00 97.50 85 ARG A CA 1
ATOM 621 C C . ARG A 1 85 ? 1.281 7.395 6.396 1.00 97.50 85 ARG A C 1
ATOM 623 O O . ARG A 1 85 ? 0.786 7.232 7.507 1.00 97.50 85 ARG A O 1
ATOM 630 N N . THR A 1 86 ? 1.787 8.562 5.999 1.00 97.69 86 THR A N 1
ATOM 631 C CA . THR A 1 86 ? 1.725 9.779 6.822 1.00 97.69 86 THR A CA 1
ATOM 632 C C . THR A 1 86 ? 0.273 10.191 7.075 1.00 97.69 86 THR A C 1
ATOM 634 O O . THR A 1 86 ? -0.078 10.461 8.219 1.00 97.69 86 THR A O 1
ATOM 637 N N . TYR A 1 87 ? -0.590 10.144 6.053 1.00 97.31 87 TYR A N 1
ATOM 638 C CA . TYR A 1 87 ? -2.027 10.395 6.209 1.00 97.31 87 TYR A CA 1
ATOM 639 C C . TYR A 1 87 ? -2.708 9.391 7.142 1.00 97.31 87 TYR A C 1
ATOM 641 O O . TYR A 1 87 ? -3.450 9.804 8.029 1.00 97.31 87 TYR A O 1
ATOM 649 N N . ALA A 1 88 ? -2.432 8.092 6.992 1.00 96.88 88 ALA A N 1
ATOM 650 C CA . ALA A 1 88 ? -3.000 7.071 7.875 1.00 96.88 88 ALA A CA 1
ATOM 651 C C . ALA A 1 88 ? -2.600 7.297 9.347 1.00 96.88 88 ALA A C 1
ATOM 653 O O . ALA A 1 88 ? -3.435 7.219 10.246 1.00 96.88 88 ALA A O 1
ATOM 654 N N . ARG A 1 89 ? -1.331 7.648 9.588 1.00 97.56 89 ARG A N 1
ATOM 655 C CA . ARG A 1 89 ? -0.794 7.910 10.933 1.00 97.56 89 ARG A CA 1
ATOM 656 C C . ARG A 1 89 ? -1.264 9.218 11.549 1.00 97.56 89 ARG A C 1
ATOM 658 O O . ARG A 1 89 ? -1.314 9.313 12.771 1.00 97.56 89 ARG A O 1
ATOM 665 N N . TYR A 1 90 ? -1.611 10.213 10.735 1.00 97.81 90 TYR A N 1
ATOM 666 C CA . TYR A 1 90 ? -2.059 11.517 11.223 1.00 97.81 90 TYR A CA 1
ATOM 667 C C . TYR A 1 90 ? -3.286 11.408 12.145 1.00 97.81 90 TYR A C 1
ATOM 669 O O . TYR A 1 90 ? -3.361 12.122 13.140 1.00 97.81 90 TYR A O 1
ATOM 677 N N . PHE A 1 91 ? -4.191 10.462 11.871 1.00 93.25 91 PHE A N 1
ATOM 678 C CA . PHE A 1 91 ? -5.358 10.168 12.713 1.00 93.25 91 PHE A CA 1
ATOM 679 C C . PHE A 1 91 ? -5.188 8.922 13.602 1.00 93.25 91 PHE A C 1
ATOM 681 O O . PHE A 1 91 ? -6.172 8.371 14.078 1.00 93.25 91 PHE A O 1
ATOM 688 N N . GLY A 1 92 ? -3.951 8.475 13.843 1.00 94.56 92 GLY A N 1
ATOM 689 C CA . GLY A 1 92 ? -3.660 7.376 14.771 1.00 94.56 92 GLY A CA 1
ATOM 690 C C . GLY A 1 92 ? -3.717 5.961 14.183 1.00 94.56 92 GLY A C 1
ATOM 691 O O . GLY A 1 92 ? -3.540 5.008 14.933 1.00 94.56 92 GLY A O 1
ATOM 692 N N . GLY A 1 93 ? -3.912 5.806 12.869 1.00 96.50 93 GLY A N 1
ATOM 693 C CA . GLY A 1 93 ? -3.829 4.513 12.178 1.00 96.50 93 GLY A CA 1
ATOM 694 C C . GLY A 1 93 ? -2.420 4.179 11.664 1.00 96.50 93 GLY A C 1
ATOM 695 O O . GLY A 1 93 ? -1.423 4.801 12.037 1.00 96.50 93 GLY A O 1
ATOM 696 N N . ASP A 1 94 ? -2.317 3.211 10.749 1.00 97.50 94 ASP A N 1
ATOM 697 C CA . ASP A 1 94 ? -1.087 2.939 9.988 1.00 97.50 94 ASP A CA 1
ATOM 698 C C . ASP A 1 94 ? -1.404 2.360 8.596 1.00 97.50 94 ASP A C 1
ATOM 700 O O . ASP A 1 94 ? -2.508 1.887 8.332 1.00 97.50 94 ASP A O 1
ATOM 704 N N . LEU A 1 95 ? -0.413 2.377 7.703 1.00 97.75 95 LEU A N 1
ATOM 705 C CA . LEU A 1 95 ? -0.440 1.692 6.410 1.00 97.75 95 LEU A CA 1
ATOM 706 C C . LEU A 1 95 ? 0.668 0.640 6.394 1.00 97.75 95 LEU A C 1
ATOM 708 O O . LEU A 1 95 ? 1.854 0.967 6.476 1.00 97.75 95 LEU A O 1
ATOM 712 N N . ASN A 1 96 ? 0.272 -0.623 6.245 1.00 96.56 96 ASN A N 1
ATOM 713 C CA . ASN A 1 96 ? 1.176 -1.767 6.179 1.00 96.56 96 ASN A CA 1
ATOM 714 C C . ASN A 1 96 ? 1.129 -2.425 4.798 1.00 96.56 96 ASN A C 1
ATOM 716 O O . ASN A 1 96 ? 0.074 -2.502 4.174 1.00 96.56 96 ASN A O 1
ATOM 720 N N . ILE A 1 97 ? 2.279 -2.919 4.333 1.00 97.06 97 ILE A N 1
ATOM 721 C CA . ILE A 1 97 ? 2.410 -3.641 3.063 1.00 97.06 97 ILE A CA 1
ATOM 722 C C . ILE A 1 97 ? 2.949 -5.035 3.349 1.00 97.06 97 ILE A C 1
ATOM 724 O O . ILE A 1 97 ? 3.969 -5.190 4.020 1.00 97.06 97 ILE A O 1
ATOM 728 N N . MET A 1 98 ? 2.275 -6.038 2.795 1.00 96.00 98 MET A N 1
ATOM 729 C CA . MET A 1 98 ? 2.706 -7.429 2.817 1.00 96.00 98 MET A CA 1
ATOM 730 C C . MET A 1 98 ? 2.819 -7.907 1.373 1.00 96.00 98 MET A C 1
ATOM 732 O O . MET A 1 98 ? 1.815 -7.979 0.672 1.00 96.00 98 MET A O 1
ATOM 736 N N . SER A 1 99 ? 4.040 -8.212 0.935 1.00 95.44 99 SER A N 1
ATOM 737 C CA . SER A 1 99 ? 4.279 -8.865 -0.352 1.00 95.44 99 SER A CA 1
ATOM 738 C C . SER A 1 99 ? 4.613 -10.331 -0.137 1.00 95.44 99 SER A C 1
ATOM 740 O O . SER A 1 99 ? 5.364 -10.663 0.783 1.00 95.44 99 SER A O 1
ATOM 742 N N . MET A 1 100 ? 4.088 -11.174 -1.023 1.00 89.12 100 MET A N 1
ATOM 743 C CA . MET A 1 100 ? 4.502 -12.570 -1.172 1.00 89.12 100 MET A CA 1
ATOM 744 C C . MET A 1 100 ? 5.775 -12.674 -2.010 1.00 89.12 100 MET A C 1
ATOM 746 O O . MET A 1 100 ? 5.997 -11.754 -2.834 1.00 89.12 100 MET A O 1
#

Radius of gyration: 16.85 Å; chains: 1; bounding box: 32×37×43 Å

Sequence (100 aa):
SHSVGAHLPPIKVIIADGEKNEDVVIKVSDEGGGIPRSHMPRIFSYLFTTATPAFDAGSSIFSSAGDHDRESPLAGLGYGLPISRTYARYFGGDLNIMSM

Organism: NCBI:txid182087

Secondary structure (DSSP, 8-state):
---TTS-PPPPEEEEEE-GGGS-EEEEEE--S----TTTGGGTTSTT---S-----TT--TT--S-TT-S-S-SSSSS-HHHHHHHHHHHTT--------

InterPro domains:
  IPR003594 Histidine kinase/HSP90-like ATPase domain [PF02518] (9-97)
  IPR004358 Signal transduction histidine kinase-related protein, C-terminal [PR00344] (24-38)
  IPR004358 Signal transduction histidine kinase-related protein, C-terminal [PR00344] (75-93)
  IP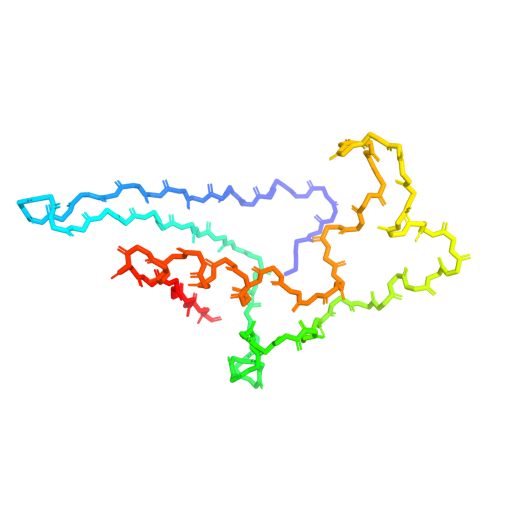R036890 Histidine kinase/HSP90-like ATPase superfamily [G3DSA:3.30.565.10] (1-100)
  IPR036890 Histidine kinase/HSP90-like ATPase superfamily [SSF55874] (11-99)
  IPR039028 PDK/BCKDK protein kinase [PTHR11947] (3-100)

Foldseek 3Di:
DDDDPDDADDWDWDWDADVVNPDIDTDTDHPPQWDPPVCVVCLLPFQDFPDDPPPPPDPPPPPPDDPDPDDDPPTGRSNPNNVVQVVQPVVPGGDDDDTD

pLDDT: mean 82.82, std 18.74, range [45.12, 98.19]